Protein AF-A0A838A6L6-F1 (afdb_monomer_lite)

Secondary structure (DSSP, 8-state):
-------HHHHHHHHHHHHHHHHHHHHHHHHHHHHHHHHHHHHTTSHHHHHHHHHHHHHHHHHHHHHHHHHHHHHHHHHHHHHHHHHHHHHHHHHHHHGGG-

Sequence (102 aa):
MADMHIDTDSVSSVAGQVEKIADAMPEALSGAVDEVDAVMSGNG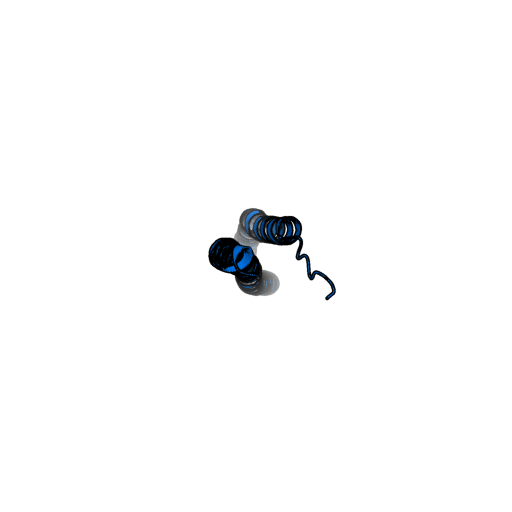WSDLAGELRRGLSDFVESYDLLTRQVTGFGEDLRACVASWNETESAHAEVFARYGEDL

Radius of gyration: 24.12 Å; chains: 1; bounding box: 46×22×76 Å

pLDDT: mean 75.63, std 9.24, range [43.41, 87.0]

Foldseek 3Di:
DPPPDDPLVVLLVLLVVLVVVLVPCVVVLVVLVVVLVVVCVVVVPDVVNVVSVVVSVVVVVVSVVSSVVSNVVSVVSVVVSVVVVVVVVVVVVCCVVCVVVD

Organism: NCBI:txid2752311

Structure (mmCIF, N/CA/C/O backbone):
data_AF-A0A838A6L6-F1
#
_entry.id   AF-A0A838A6L6-F1
#
loop_
_atom_site.group_PDB
_atom_site.id
_atom_site.type_symbol
_atom_site.label_atom_id
_atom_site.label_alt_id
_atom_site.label_comp_id
_atom_site.label_asym_id
_atom_site.label_entity_id
_atom_site.label_seq_id
_atom_site.pdbx_PDB_ins_code
_atom_site.Cartn_x
_atom_site.Cartn_y
_atom_site.Cartn_z
_atom_site.occupancy
_atom_site.B_iso_or_equiv
_atom_site.auth_seq_id
_atom_site.auth_comp_id
_atom_site.auth_asym_id
_atom_site.auth_atom_id
_atom_site.pdbx_PDB_model_num
ATOM 1 N N . MET A 1 1 ? 6.563 11.919 -36.444 1.00 44.44 1 MET A N 1
ATOM 2 C CA . MET A 1 1 ? 6.172 10.991 -35.366 1.00 44.44 1 MET A CA 1
ATOM 3 C C . MET A 1 1 ? 6.333 11.765 -34.077 1.00 44.44 1 MET A C 1
ATOM 5 O O . MET A 1 1 ? 7.379 12.379 -33.925 1.00 44.44 1 MET A O 1
ATOM 9 N N . ALA A 1 2 ? 5.294 11.867 -33.247 1.00 43.41 2 ALA A N 1
ATOM 10 C CA . ALA A 1 2 ? 5.477 12.419 -31.910 1.00 43.41 2 ALA A CA 1
ATOM 11 C C . ALA A 1 2 ? 6.370 11.428 -31.164 1.00 43.41 2 ALA A C 1
ATOM 13 O O . ALA A 1 2 ? 6.002 10.261 -31.043 1.00 43.41 2 ALA A O 1
ATOM 14 N N . ASP A 1 3 ? 7.563 11.879 -30.800 1.00 50.34 3 ASP A N 1
ATOM 15 C CA . ASP A 1 3 ? 8.501 11.112 -30.000 1.00 50.34 3 ASP A CA 1
ATOM 16 C C . ASP A 1 3 ? 7.814 10.878 -28.656 1.00 50.34 3 ASP A C 1
ATOM 18 O O . ASP A 1 3 ? 7.576 11.814 -27.889 1.00 50.34 3 ASP A O 1
ATOM 22 N N . MET A 1 4 ? 7.319 9.661 -28.446 1.00 52.53 4 MET A N 1
ATOM 23 C CA . MET A 1 4 ? 6.617 9.287 -27.227 1.00 52.53 4 MET A CA 1
ATOM 24 C C . MET A 1 4 ? 7.686 9.063 -26.163 1.00 52.53 4 MET A C 1
ATOM 26 O O . MET A 1 4 ? 8.013 7.936 -25.827 1.00 52.53 4 MET A O 1
ATOM 30 N N . HIS A 1 5 ? 8.289 10.158 -25.706 1.00 61.03 5 HIS A N 1
ATOM 31 C CA . HIS A 1 5 ? 9.269 10.148 -24.637 1.00 61.03 5 HIS A CA 1
ATOM 32 C C . HIS A 1 5 ? 8.526 9.886 -23.328 1.00 61.03 5 HIS A C 1
ATOM 34 O O . HIS A 1 5 ? 7.815 10.754 -22.812 1.00 61.03 5 HIS A O 1
ATOM 40 N N . ILE A 1 6 ? 8.627 8.656 -22.835 1.00 64.62 6 ILE A N 1
ATOM 41 C CA . ILE A 1 6 ? 8.153 8.301 -21.504 1.00 64.62 6 ILE A CA 1
ATOM 42 C C . ILE A 1 6 ? 9.235 8.732 -20.516 1.00 64.62 6 ILE A C 1
ATOM 44 O O . ILE A 1 6 ? 10.366 8.266 -20.593 1.00 64.62 6 ILE A O 1
ATOM 48 N N . ASP A 1 7 ? 8.879 9.615 -19.582 1.00 75.75 7 ASP A N 1
ATOM 49 C CA . ASP A 1 7 ? 9.747 9.986 -18.463 1.00 75.75 7 ASP A CA 1
ATOM 50 C C . ASP A 1 7 ? 9.809 8.825 -17.453 1.00 75.75 7 ASP A C 1
ATOM 52 O O . ASP A 1 7 ? 9.009 8.716 -16.516 1.00 75.75 7 ASP A O 1
ATOM 56 N N . THR A 1 8 ? 10.748 7.912 -17.685 1.00 74.69 8 THR A N 1
ATOM 57 C CA . THR A 1 8 ? 10.987 6.724 -16.858 1.00 74.69 8 THR A CA 1
ATOM 58 C C . THR A 1 8 ? 11.436 7.062 -15.436 1.00 74.69 8 THR A C 1
ATOM 60 O O . THR A 1 8 ? 11.201 6.266 -14.520 1.00 74.69 8 THR A O 1
ATOM 63 N N . ASP A 1 9 ? 12.027 8.241 -15.220 1.00 73.56 9 ASP A N 1
ATOM 64 C CA . ASP A 1 9 ? 12.423 8.718 -13.893 1.00 73.56 9 ASP A CA 1
ATOM 65 C C . ASP A 1 9 ? 11.185 9.087 -13.071 1.00 73.56 9 ASP A C 1
ATOM 67 O O . ASP A 1 9 ? 11.063 8.692 -11.906 1.00 73.56 9 ASP A O 1
ATOM 71 N N . SER A 1 10 ? 10.210 9.757 -13.691 1.00 74.44 10 SER A N 1
ATOM 72 C CA . SER A 1 10 ? 8.903 10.010 -13.078 1.00 74.44 10 SER A CA 1
ATOM 73 C C . SER A 1 10 ? 8.156 8.714 -12.753 1.00 74.44 10 SER A C 1
ATOM 75 O O . SER A 1 10 ? 7.605 8.587 -11.659 1.00 74.44 10 SER A O 1
ATOM 77 N N . VAL A 1 11 ? 8.177 7.718 -13.645 1.00 74.50 11 VAL A N 1
ATOM 78 C CA . VAL A 1 11 ? 7.551 6.402 -13.396 1.00 74.50 11 VAL A CA 1
ATOM 79 C C . VAL A 1 11 ? 8.220 5.678 -12.222 1.00 74.50 11 VAL A C 1
ATOM 81 O O . VAL A 1 11 ? 7.539 5.159 -11.335 1.00 74.50 11 VAL A O 1
ATOM 84 N N . SER A 1 12 ? 9.551 5.705 -12.161 1.00 73.00 12 SER A N 1
ATOM 85 C CA . SER A 1 12 ? 10.325 5.112 -11.063 1.00 73.00 12 SER A CA 1
ATOM 86 C C . SER A 1 12 ? 10.090 5.835 -9.733 1.00 73.00 12 SER A C 1
ATOM 88 O O . SER A 1 12 ? 9.991 5.201 -8.681 1.00 73.00 12 SER A O 1
ATOM 90 N N . SER A 1 13 ? 9.942 7.161 -9.772 1.00 76.50 13 SER A N 1
ATOM 91 C CA . SER A 1 13 ? 9.586 7.978 -8.610 1.00 76.50 13 SER A CA 1
ATOM 92 C C . SER A 1 13 ? 8.206 7.607 -8.064 1.00 76.50 13 SER A C 1
ATOM 94 O O . SER A 1 13 ? 8.060 7.419 -6.856 1.00 76.50 13 SER A O 1
ATOM 96 N N . VAL A 1 14 ? 7.208 7.419 -8.938 1.00 76.44 14 VAL A N 1
ATOM 97 C CA . VAL A 1 14 ? 5.867 6.951 -8.545 1.00 76.44 14 VAL A CA 1
ATOM 98 C C . VAL A 1 14 ? 5.945 5.578 -7.877 1.00 76.44 14 VAL A C 1
ATOM 100 O O . VAL A 1 14 ? 5.403 5.421 -6.784 1.00 76.44 14 VAL A O 1
ATOM 103 N N . ALA A 1 15 ? 6.676 4.621 -8.458 1.00 73.94 15 ALA A N 1
ATOM 104 C CA . ALA A 1 15 ? 6.878 3.303 -7.851 1.00 73.94 15 ALA A CA 1
ATOM 105 C C . ALA A 1 15 ? 7.514 3.402 -6.448 1.00 73.94 15 ALA A C 1
ATOM 107 O O . ALA A 1 15 ? 7.051 2.762 -5.508 1.00 73.94 15 ALA A O 1
ATOM 108 N N . GLY A 1 16 ? 8.508 4.277 -6.265 1.00 76.06 16 GLY A N 1
ATOM 109 C CA . GLY A 1 16 ? 9.133 4.499 -4.958 1.00 76.06 16 GLY A CA 1
ATOM 110 C C . GLY A 1 16 ? 8.229 5.189 -3.924 1.00 76.06 16 GLY A C 1
ATOM 111 O O . GLY A 1 16 ? 8.414 4.995 -2.725 1.00 76.06 16 GLY A O 1
ATOM 112 N N . GLN A 1 17 ? 7.253 6.005 -4.339 1.00 78.12 17 GLN A N 1
ATOM 113 C CA . GLN A 1 17 ? 6.252 6.572 -3.418 1.00 78.12 17 GLN A CA 1
ATOM 114 C C . GLN A 1 17 ? 5.209 5.530 -3.007 1.00 78.12 17 GLN A C 1
ATOM 116 O O . GLN A 1 17 ? 4.813 5.480 -1.845 1.00 78.12 17 GLN A O 1
ATOM 121 N N . VAL A 1 18 ? 4.803 4.685 -3.953 1.00 74.69 18 VAL A N 1
ATOM 122 C CA . VAL A 1 18 ? 3.880 3.560 -3.755 1.00 74.69 18 VAL A CA 1
ATOM 123 C C . VAL A 1 18 ? 4.425 2.587 -2.700 1.00 74.69 18 VAL A C 1
ATOM 125 O O . VAL A 1 18 ? 3.704 2.222 -1.776 1.00 74.69 18 VAL A O 1
ATOM 128 N N . GLU A 1 19 ? 5.715 2.258 -2.743 1.00 74.56 19 GLU A N 1
ATOM 129 C CA . GLU A 1 19 ? 6.351 1.397 -1.733 1.00 74.56 19 GLU A CA 1
ATOM 130 C C . GLU A 1 19 ? 6.424 2.018 -0.342 1.00 74.56 19 GLU A C 1
ATOM 132 O O . GLU A 1 19 ? 6.152 1.348 0.647 1.00 74.56 19 GLU A O 1
ATOM 137 N N . LYS A 1 20 ? 6.712 3.319 -0.239 1.00 75.44 20 LYS A N 1
ATOM 138 C CA . LYS A 1 20 ? 6.739 4.005 1.064 1.00 75.44 20 LYS A CA 1
ATOM 139 C C . LYS A 1 20 ? 5.382 3.981 1.763 1.00 75.44 20 LYS A C 1
ATOM 141 O O . LYS A 1 20 ? 5.331 3.949 2.990 1.00 75.44 20 LYS A O 1
ATOM 146 N N . ILE A 1 21 ? 4.291 4.019 0.994 1.00 71.06 21 ILE A N 1
ATOM 147 C CA . ILE A 1 21 ? 2.929 3.892 1.526 1.00 71.06 21 ILE A CA 1
ATOM 148 C C . ILE A 1 21 ? 2.708 2.479 2.080 1.00 71.06 21 ILE A C 1
ATOM 150 O O . ILE A 1 21 ? 2.132 2.341 3.157 1.00 71.06 21 ILE A O 1
ATOM 154 N N . ALA A 1 22 ? 3.197 1.452 1.379 1.00 71.06 22 ALA A N 1
ATOM 155 C CA . ALA A 1 22 ? 3.149 0.070 1.847 1.00 71.06 22 ALA A CA 1
ATOM 156 C C . ALA A 1 22 ? 3.999 -0.148 3.117 1.00 71.06 22 ALA A C 1
ATOM 158 O O . ALA A 1 22 ? 3.538 -0.813 4.043 1.00 71.06 22 ALA A O 1
ATOM 159 N N . ASP A 1 23 ? 5.186 0.463 3.198 1.00 74.00 23 ASP A N 1
ATOM 160 C CA . ASP A 1 23 ? 6.151 0.270 4.291 1.00 74.00 23 ASP A CA 1
ATOM 161 C C . ASP A 1 23 ? 5.805 1.015 5.590 1.00 74.00 23 ASP A C 1
ATOM 163 O O . ASP A 1 23 ? 6.154 0.553 6.674 1.00 74.00 23 ASP A O 1
ATOM 167 N N . ALA A 1 24 ? 5.150 2.179 5.520 1.00 67.62 24 ALA A N 1
ATOM 168 C CA . ALA A 1 24 ? 4.905 3.026 6.696 1.00 67.62 24 ALA A CA 1
ATOM 169 C C . ALA A 1 24 ? 3.713 2.576 7.562 1.00 67.62 24 ALA A C 1
ATOM 171 O O . ALA A 1 24 ? 3.545 3.026 8.695 1.00 67.62 24 ALA A O 1
ATOM 172 N N . MET A 1 25 ? 2.846 1.721 7.034 1.00 68.31 25 MET A N 1
ATOM 173 C CA . MET A 1 25 ? 1.583 1.361 7.681 1.00 68.31 25 MET A CA 1
ATOM 174 C C . MET A 1 25 ? 1.577 0.126 8.596 1.00 68.31 25 MET A C 1
ATOM 176 O O . MET A 1 25 ? 0.741 0.118 9.501 1.00 68.31 25 MET A O 1
ATOM 180 N N . PRO A 1 26 ? 2.468 -0.876 8.471 1.00 73.44 26 PRO A N 1
ATOM 181 C CA . PRO A 1 26 ? 2.509 -2.020 9.381 1.00 73.44 26 PRO A CA 1
ATOM 182 C C . PRO A 1 26 ? 2.674 -1.627 10.857 1.00 73.44 26 PRO A C 1
ATOM 184 O O . PRO A 1 26 ? 2.024 -2.217 11.716 1.00 73.44 26 PRO A O 1
ATOM 187 N N . GLU A 1 27 ? 3.480 -0.604 11.165 1.00 73.56 27 GLU A N 1
ATOM 188 C CA . GLU A 1 27 ? 3.683 -0.138 12.548 1.00 73.56 27 GLU A CA 1
ATOM 189 C C . GLU A 1 27 ? 2.422 0.499 13.142 1.00 73.56 27 GLU A C 1
ATOM 191 O O . GLU A 1 27 ? 2.029 0.175 14.263 1.00 73.56 27 GLU A O 1
ATOM 196 N N . ALA A 1 28 ? 1.752 1.373 12.386 1.00 72.25 28 ALA A N 1
ATOM 197 C CA . ALA A 1 28 ? 0.522 2.024 12.835 1.00 72.25 28 ALA A CA 1
ATOM 198 C C . ALA A 1 28 ? -0.622 1.013 13.021 1.00 72.25 28 ALA A C 1
ATOM 200 O O . ALA A 1 28 ? -1.387 1.106 13.982 1.00 72.25 28 ALA A O 1
ATOM 201 N N . LEU A 1 29 ? -0.712 0.024 12.125 1.00 78.31 29 LEU A N 1
ATOM 202 C CA . LEU A 1 29 ? -1.686 -1.062 12.209 1.00 78.31 29 LEU A CA 1
ATOM 203 C C . LEU A 1 29 ? -1.421 -1.955 13.429 1.00 78.31 29 LEU A C 1
ATOM 205 O O . LEU A 1 29 ? -2.352 -2.279 14.161 1.00 78.31 29 LEU A O 1
ATOM 209 N N . SER A 1 30 ? -0.153 -2.308 13.673 1.00 76.12 30 SER A N 1
ATOM 210 C CA . SER A 1 30 ? 0.256 -3.100 14.839 1.00 76.12 30 SER A CA 1
ATOM 211 C C . SER A 1 30 ? -0.086 -2.388 16.147 1.00 76.12 30 SER A C 1
ATOM 213 O O . SER A 1 30 ? -0.672 -3.002 17.031 1.00 76.12 30 SER A O 1
ATOM 215 N N . GLY A 1 31 ? 0.199 -1.086 16.254 1.00 79.50 31 GLY A N 1
ATOM 216 C CA . GLY A 1 31 ? -0.142 -0.305 17.447 1.00 79.50 31 GLY A CA 1
ATOM 217 C C . GLY A 1 31 ? -1.649 -0.254 17.718 1.00 79.50 31 GLY A C 1
ATOM 218 O O . GLY A 1 31 ? -2.075 -0.400 18.861 1.00 79.50 31 GLY A O 1
ATOM 219 N N . ALA A 1 32 ? -2.471 -0.123 16.671 1.00 77.75 32 ALA A N 1
ATOM 220 C CA . ALA A 1 32 ? -3.927 -0.153 16.804 1.00 77.75 32 ALA A CA 1
ATOM 221 C C . ALA A 1 32 ? -4.453 -1.531 17.249 1.00 77.75 32 ALA A C 1
ATOM 223 O O . ALA A 1 32 ? -5.391 -1.601 18.043 1.00 77.75 32 ALA A O 1
ATOM 224 N N . VAL A 1 33 ? -3.847 -2.623 16.770 1.00 81.38 33 VAL A N 1
ATOM 225 C CA . VAL A 1 33 ? -4.152 -3.990 17.231 1.00 81.38 33 VAL A CA 1
ATOM 226 C C . VAL A 1 33 ? -3.812 -4.161 18.705 1.00 81.38 33 VAL A C 1
ATOM 228 O O . VAL A 1 33 ? -4.665 -4.627 19.461 1.00 81.38 33 VAL A O 1
ATOM 231 N N . ASP A 1 34 ? -2.633 -3.712 19.129 1.00 80.06 34 ASP A N 1
ATOM 232 C CA . ASP A 1 34 ? -2.198 -3.808 20.523 1.00 80.06 34 ASP A CA 1
ATOM 233 C C . ASP A 1 34 ? -3.100 -2.993 21.466 1.00 80.06 34 ASP A C 1
ATOM 235 O O . ASP A 1 34 ? -3.486 -3.471 22.536 1.00 80.06 34 ASP A O 1
ATOM 239 N N . GLU A 1 35 ? -3.494 -1.777 21.070 1.00 79.94 35 GLU A N 1
ATOM 240 C CA . GLU A 1 35 ? -4.418 -0.941 21.846 1.00 79.94 35 GLU A CA 1
ATOM 241 C C . GLU A 1 35 ? -5.818 -1.553 21.935 1.00 79.94 35 GLU A C 1
ATOM 243 O O . GLU A 1 35 ? -6.424 -1.560 23.013 1.00 79.94 35 GLU A O 1
ATOM 248 N N . VAL A 1 36 ? -6.335 -2.103 20.832 1.00 79.12 36 VAL A N 1
ATOM 249 C CA . VAL A 1 36 ? -7.626 -2.794 20.842 1.00 79.12 36 VAL A CA 1
ATOM 250 C C . VAL A 1 36 ? -7.553 -4.029 21.732 1.00 79.12 36 VAL A C 1
ATOM 252 O O . VAL A 1 36 ? -8.395 -4.162 22.616 1.00 79.12 36 VAL A O 1
ATOM 255 N N . ASP A 1 37 ? -6.541 -4.886 21.610 1.00 76.81 37 ASP A N 1
ATOM 256 C CA . ASP A 1 37 ? -6.393 -6.058 22.481 1.00 76.81 37 ASP A CA 1
ATOM 257 C C . ASP A 1 37 ? -6.241 -5.664 23.968 1.00 76.81 37 ASP A C 1
ATOM 259 O O . ASP A 1 37 ? -6.825 -6.312 24.847 1.00 76.81 37 ASP A O 1
ATOM 263 N N . ALA A 1 38 ? -5.561 -4.553 24.271 1.00 78.69 38 ALA A N 1
ATOM 264 C CA . ALA A 1 38 ? -5.467 -4.013 25.627 1.00 78.69 38 ALA A CA 1
ATOM 265 C C . ALA A 1 38 ? -6.840 -3.583 26.179 1.00 78.69 38 ALA A C 1
ATOM 26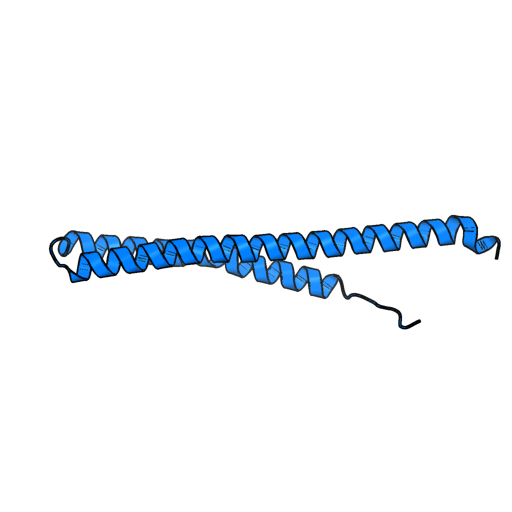7 O O . ALA A 1 38 ? -7.217 -3.997 27.281 1.00 78.69 38 ALA A O 1
ATOM 268 N N . VAL A 1 39 ? -7.624 -2.819 25.410 1.00 75.88 39 VAL A N 1
ATOM 269 C CA . VAL A 1 39 ? -8.991 -2.399 25.780 1.00 75.88 39 VAL A CA 1
ATOM 270 C C . VAL A 1 39 ? -9.923 -3.608 25.929 1.00 75.88 39 VAL A C 1
ATOM 272 O O . VAL A 1 39 ? -10.774 -3.638 26.826 1.00 75.88 39 VAL A O 1
ATOM 275 N N . MET A 1 40 ? -9.740 -4.630 25.093 1.00 72.38 40 MET A N 1
ATOM 276 C CA . MET A 1 40 ? -10.521 -5.866 25.082 1.00 72.38 40 MET A CA 1
ATOM 277 C C . MET A 1 40 ? -10.240 -6.757 26.290 1.00 72.38 40 MET A C 1
ATOM 279 O O . MET A 1 40 ? -11.168 -7.363 26.822 1.00 72.38 40 MET A O 1
ATOM 283 N N . SER A 1 41 ? -8.999 -6.812 26.777 1.00 71.62 41 SER A N 1
ATOM 284 C CA . SER A 1 41 ? -8.641 -7.623 27.950 1.00 71.62 41 SER A CA 1
ATOM 285 C C . SER A 1 41 ? -9.450 -7.256 29.207 1.00 71.62 41 SER A C 1
ATOM 287 O O . SER A 1 41 ? -9.778 -8.128 30.011 1.00 71.62 41 SER A O 1
ATOM 289 N N . GLY A 1 42 ? -9.846 -5.982 29.340 1.00 73.25 42 GLY A N 1
ATOM 290 C CA . GLY A 1 42 ? -10.690 -5.483 30.430 1.00 73.25 42 GLY A CA 1
ATOM 291 C C . GLY A 1 42 ? -12.199 -5.499 30.151 1.00 73.25 42 GLY A C 1
ATOM 292 O O . GLY A 1 42 ? -12.982 -5.393 31.091 1.00 73.25 42 GLY A O 1
ATOM 293 N N . ASN A 1 43 ? -12.619 -5.645 28.886 1.00 71.75 43 ASN A N 1
ATOM 294 C CA . ASN A 1 43 ? -14.012 -5.466 28.439 1.00 71.75 43 ASN A CA 1
ATOM 295 C C . ASN A 1 43 ? -14.548 -6.615 27.566 1.00 71.75 43 ASN A C 1
ATOM 297 O O . ASN A 1 43 ? -15.604 -6.472 26.947 1.00 71.75 43 ASN A O 1
ATOM 301 N N . GLY A 1 44 ? -13.852 -7.756 27.517 1.00 61.91 44 GLY A N 1
ATOM 302 C CA . GLY A 1 44 ? -14.089 -8.861 26.573 1.00 61.91 44 GLY A CA 1
ATOM 303 C C . GLY A 1 44 ? -15.456 -9.549 26.654 1.00 61.91 44 GLY A C 1
ATOM 304 O O . GLY A 1 44 ? -15.740 -10.438 25.861 1.00 61.91 44 GLY A O 1
ATOM 305 N N . TRP A 1 45 ? -16.302 -9.131 27.594 1.00 66.12 45 TRP A N 1
ATOM 306 C CA . TRP A 1 45 ? -17.667 -9.611 27.796 1.00 66.12 45 TRP A CA 1
ATOM 307 C C . TRP A 1 45 ? -18.724 -8.713 27.140 1.00 66.12 45 TRP A C 1
ATOM 309 O O . TRP A 1 45 ? -19.901 -9.060 27.172 1.00 66.12 45 TRP A O 1
ATOM 319 N N . SER A 1 46 ? -18.341 -7.544 26.609 1.00 76.81 46 SER A N 1
ATOM 320 C CA . SER A 1 46 ? -19.289 -6.615 25.983 1.00 76.81 46 SER A CA 1
ATOM 321 C C . SER A 1 46 ? -19.426 -6.866 24.480 1.00 76.81 46 SER A C 1
ATOM 323 O O . SER A 1 46 ? -18.438 -7.106 23.786 1.00 76.81 46 SER A O 1
ATOM 325 N N . ASP A 1 47 ? -20.647 -6.752 23.962 1.00 78.19 47 ASP A N 1
ATOM 326 C CA . ASP A 1 47 ? -20.920 -6.896 22.526 1.00 78.19 47 ASP A CA 1
ATOM 327 C C . ASP A 1 47 ? -20.161 -5.847 21.693 1.00 78.19 47 ASP A C 1
ATOM 329 O O . ASP A 1 47 ? -19.628 -6.158 20.629 1.00 78.19 47 ASP A O 1
ATOM 333 N N . LEU A 1 48 ? -20.006 -4.630 22.231 1.00 74.88 48 LEU A N 1
ATOM 334 C CA . LEU A 1 48 ? -19.229 -3.544 21.622 1.00 74.88 48 LEU A CA 1
ATOM 335 C C . LEU A 1 48 ? -17.753 -3.922 21.427 1.00 74.88 48 LEU A C 1
ATOM 337 O O . LEU A 1 48 ? -17.143 -3.583 20.416 1.00 74.88 48 LEU A O 1
ATOM 341 N N . ALA A 1 49 ? -17.182 -4.647 22.388 1.00 70.50 49 ALA A N 1
ATOM 342 C CA . ALA A 1 49 ? -15.833 -5.187 22.292 1.00 70.50 49 ALA A CA 1
ATOM 343 C C . ALA A 1 49 ? -15.730 -6.195 21.125 1.00 70.50 49 ALA A C 1
ATOM 345 O O . ALA A 1 49 ? -14.806 -6.133 20.310 1.00 70.50 49 ALA A O 1
ATOM 346 N N . GLY A 1 50 ? -16.713 -7.089 20.990 1.00 72.44 50 GLY A N 1
ATOM 347 C CA . GLY A 1 50 ? -16.795 -8.018 19.860 1.00 72.44 50 GLY A CA 1
ATOM 348 C C . GLY A 1 50 ? -16.889 -7.310 18.502 1.00 72.44 50 GLY A C 1
ATOM 349 O O . GLY A 1 50 ? -16.192 -7.689 17.558 1.00 72.44 50 GLY A O 1
ATOM 350 N N . GLU A 1 51 ? -17.698 -6.253 18.409 1.00 82.69 51 GLU A N 1
ATOM 351 C CA . GLU A 1 51 ? -17.836 -5.437 17.197 1.00 82.69 51 GLU A CA 1
ATOM 352 C C . GLU A 1 51 ? -16.547 -4.695 16.834 1.00 82.69 51 GLU A C 1
ATOM 354 O O . GLU A 1 51 ? -16.146 -4.716 15.670 1.00 82.69 51 GLU A O 1
ATOM 359 N N . LEU A 1 52 ? -15.865 -4.103 17.820 1.00 77.81 52 LEU A N 1
ATOM 360 C CA . LEU A 1 52 ? -14.593 -3.405 17.622 1.00 77.81 52 LEU A CA 1
ATOM 361 C C . LEU A 1 52 ? -13.515 -4.355 17.083 1.00 77.81 52 LEU A C 1
ATOM 363 O O . LEU A 1 52 ? -12.825 -4.029 16.119 1.00 77.81 52 LEU A O 1
ATOM 367 N N . ARG A 1 53 ? -13.407 -5.561 17.657 1.00 78.06 53 ARG A N 1
ATOM 368 C CA . ARG A 1 53 ? -12.437 -6.576 17.218 1.00 78.06 53 ARG A CA 1
ATOM 369 C C . ARG A 1 53 ? -12.699 -7.055 15.793 1.00 78.06 53 ARG A C 1
ATOM 371 O O . ARG A 1 53 ? -11.758 -7.237 15.020 1.00 78.06 53 ARG A O 1
ATOM 378 N N . ARG A 1 54 ? -13.973 -7.262 15.450 1.00 83.94 54 ARG A N 1
ATOM 379 C CA . ARG A 1 54 ? -14.381 -7.649 14.096 1.00 83.94 54 ARG A CA 1
ATOM 380 C C . ARG A 1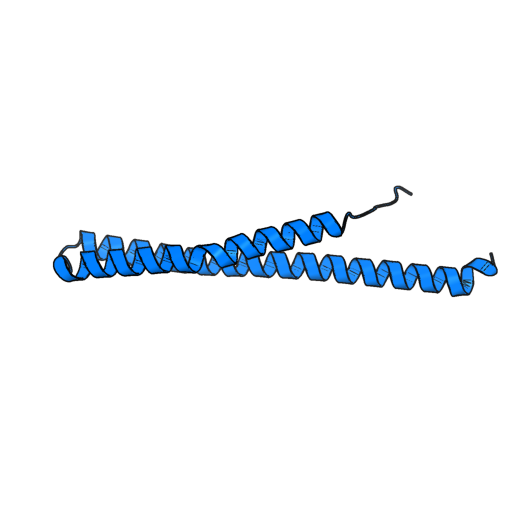 54 ? -14.071 -6.539 13.098 1.00 83.94 54 ARG A C 1
ATOM 382 O O . ARG A 1 54 ? -13.415 -6.804 12.103 1.00 83.94 54 ARG A O 1
ATOM 389 N N . GLY A 1 55 ? -14.457 -5.301 13.410 1.00 82.94 55 GLY A N 1
ATOM 390 C CA . GLY A 1 55 ? -14.175 -4.144 12.561 1.00 82.94 55 GLY A CA 1
ATOM 391 C C . GLY A 1 55 ? -12.679 -3.925 12.339 1.00 82.94 55 GLY A C 1
ATOM 392 O O . GLY A 1 55 ? -12.267 -3.633 11.220 1.00 82.94 55 GLY A O 1
ATOM 393 N N . LEU A 1 56 ? -11.854 -4.129 13.371 1.00 83.81 56 LEU A N 1
ATOM 394 C CA . LEU A 1 56 ? -10.405 -4.060 13.222 1.00 83.81 56 LEU A CA 1
ATOM 395 C C . LEU A 1 56 ? -9.856 -5.198 12.351 1.00 83.81 56 LEU A C 1
ATOM 397 O O . LEU A 1 56 ? -9.007 -4.942 11.507 1.00 83.81 56 LEU A O 1
ATOM 401 N N . SER A 1 57 ? -10.344 -6.432 12.513 1.00 81.88 57 SER A N 1
ATOM 402 C CA . SER A 1 57 ? -9.924 -7.553 11.654 1.00 81.88 57 SER A CA 1
ATOM 403 C C . SER A 1 57 ? -10.284 -7.310 10.187 1.00 81.88 57 SER A C 1
ATOM 405 O O . SER A 1 57 ? -9.424 -7.465 9.323 1.00 81.88 57 SER A O 1
ATOM 407 N N . ASP A 1 58 ? -11.510 -6.852 9.914 1.00 86.50 58 ASP A N 1
ATOM 408 C CA . ASP A 1 58 ? -11.977 -6.513 8.563 1.00 86.50 58 ASP A CA 1
ATOM 409 C C . ASP A 1 58 ? -11.116 -5.387 7.949 1.00 86.50 58 ASP A C 1
ATOM 411 O O . ASP A 1 58 ? -10.782 -5.407 6.758 1.00 86.50 58 ASP A O 1
ATOM 415 N N . PHE A 1 59 ? -10.721 -4.405 8.769 1.00 83.12 59 PHE A N 1
ATOM 416 C CA . PHE A 1 59 ? -9.820 -3.328 8.364 1.00 83.12 59 PHE A CA 1
ATOM 417 C C . PHE A 1 59 ? -8.413 -3.843 8.039 1.00 83.12 59 PHE A C 1
ATOM 419 O O . PHE A 1 59 ? -7.877 -3.492 6.991 1.00 83.12 59 PHE A O 1
ATOM 426 N N . VAL A 1 60 ? -7.836 -4.703 8.884 1.00 84.00 60 VAL A N 1
ATOM 427 C CA . VAL A 1 60 ? -6.512 -5.312 8.666 1.00 84.00 60 VAL A CA 1
ATOM 428 C C . VAL A 1 60 ? -6.489 -6.147 7.384 1.00 84.00 60 VAL A C 1
ATOM 430 O O . VAL A 1 60 ? -5.552 -6.030 6.598 1.00 84.00 60 VAL A O 1
ATOM 433 N N . GLU A 1 61 ? -7.524 -6.947 7.128 1.00 85.56 61 GLU A N 1
ATOM 434 C CA . GLU A 1 61 ? -7.628 -7.755 5.905 1.00 85.56 61 GLU A CA 1
ATOM 435 C C . GLU A 1 61 ? -7.747 -6.878 4.650 1.00 85.56 61 GLU A C 1
ATOM 437 O O . GLU A 1 61 ? -7.028 -7.076 3.668 1.00 85.56 61 GLU A O 1
ATOM 442 N N . SER A 1 62 ? -8.607 -5.856 4.699 1.00 85.50 62 SER A N 1
ATOM 443 C CA . SER A 1 62 ? -8.744 -4.881 3.608 1.00 85.50 62 SER A CA 1
ATOM 444 C C . SER A 1 62 ? -7.427 -4.152 3.341 1.00 85.50 62 SER A C 1
ATOM 446 O O . SER A 1 62 ? -7.087 -3.853 2.194 1.00 85.50 62 SER A O 1
ATOM 448 N N . TYR A 1 63 ? -6.675 -3.883 4.405 1.00 81.94 63 TYR A N 1
ATOM 449 C CA . TYR A 1 63 ? -5.395 -3.208 4.344 1.00 81.94 63 TYR A CA 1
ATOM 450 C C . TYR A 1 63 ? -4.287 -4.081 3.730 1.00 81.94 63 TYR A C 1
ATOM 452 O O . TYR A 1 63 ? -3.535 -3.609 2.876 1.00 81.94 63 TYR A O 1
ATOM 460 N N . ASP A 1 64 ? -4.207 -5.362 4.095 1.00 83.06 64 ASP A N 1
ATOM 461 C CA . ASP A 1 64 ? -3.272 -6.321 3.489 1.00 83.06 64 ASP A CA 1
ATOM 462 C C . ASP A 1 64 ? -3.542 -6.486 1.984 1.00 83.06 64 ASP A C 1
ATOM 464 O O . ASP A 1 64 ? -2.619 -6.455 1.167 1.00 83.06 64 ASP A O 1
ATOM 468 N N . LEU A 1 65 ? -4.817 -6.553 1.585 1.00 87.00 65 LEU A N 1
ATOM 469 C CA . LEU A 1 65 ? -5.209 -6.573 0.173 1.00 87.00 65 LEU A CA 1
ATOM 470 C C . LEU A 1 65 ? -4.769 -5.309 -0.572 1.00 87.00 65 LEU A C 1
ATOM 472 O O . LEU A 1 65 ? -4.186 -5.414 -1.654 1.00 87.00 65 LEU A O 1
ATOM 476 N N . LEU A 1 66 ? -5.018 -4.128 0.002 1.00 84.12 66 LEU A N 1
ATOM 477 C CA . LEU A 1 66 ? -4.580 -2.857 -0.576 1.00 84.12 66 LEU A CA 1
ATOM 478 C C . LEU A 1 66 ? -3.055 -2.812 -0.709 1.00 84.12 66 LEU A C 1
ATOM 480 O O . LEU A 1 66 ? -2.547 -2.440 -1.762 1.00 84.12 66 LEU A O 1
ATOM 484 N N . THR A 1 67 ? -2.330 -3.240 0.324 1.00 83.31 67 THR A N 1
ATOM 485 C CA . THR A 1 67 ? -0.863 -3.292 0.326 1.00 83.31 67 THR A CA 1
ATOM 486 C C . THR A 1 67 ? -0.349 -4.159 -0.818 1.00 83.31 67 THR A C 1
ATOM 488 O O . THR A 1 67 ? 0.470 -3.704 -1.610 1.00 83.31 67 THR A O 1
ATOM 491 N N . ARG A 1 68 ? -0.890 -5.371 -0.988 1.00 85.81 68 ARG A N 1
ATOM 492 C CA . ARG A 1 68 ? -0.516 -6.266 -2.097 1.00 85.81 68 ARG A CA 1
ATOM 493 C C . ARG A 1 68 ? -0.792 -5.651 -3.467 1.00 85.81 68 ARG A C 1
ATOM 495 O O . ARG A 1 68 ? 0.027 -5.797 -4.368 1.00 85.81 68 ARG A O 1
ATOM 502 N N . GLN A 1 69 ? -1.926 -4.969 -3.634 1.00 85.69 69 GLN A N 1
ATOM 503 C CA . GLN A 1 69 ? -2.259 -4.283 -4.887 1.00 85.69 69 GLN A CA 1
ATOM 504 C C . GLN A 1 69 ? -1.296 -3.130 -5.186 1.00 85.69 69 GLN A C 1
ATOM 506 O O . GLN A 1 69 ? -0.846 -2.984 -6.318 1.00 85.69 69 GLN A O 1
ATOM 511 N N . VAL A 1 70 ? -0.971 -2.330 -4.170 1.00 81.50 70 VAL A N 1
ATOM 512 C CA . VAL A 1 70 ? -0.043 -1.196 -4.253 1.00 81.50 70 VAL A CA 1
ATOM 513 C C . VAL A 1 70 ? 1.362 -1.691 -4.602 1.00 81.50 70 VAL A C 1
ATOM 515 O O . VAL A 1 70 ? 1.946 -1.209 -5.570 1.00 81.50 70 VAL A O 1
ATOM 518 N N . THR A 1 71 ? 1.878 -2.706 -3.906 1.00 84.06 71 THR A N 1
ATOM 519 C CA . THR A 1 71 ? 3.182 -3.311 -4.218 1.00 84.06 71 THR A CA 1
ATOM 520 C C . THR A 1 71 ? 3.210 -3.905 -5.626 1.00 84.06 71 THR A C 1
ATOM 522 O O . THR A 1 71 ? 4.128 -3.599 -6.384 1.00 84.06 71 THR A O 1
ATOM 525 N N . GLY A 1 72 ? 2.185 -4.672 -6.015 1.00 86.56 72 GLY A N 1
ATOM 526 C CA . GLY A 1 72 ? 2.089 -5.244 -7.363 1.00 86.56 72 GLY A CA 1
ATOM 527 C C . GLY A 1 72 ? 2.068 -4.174 -8.457 1.00 86.56 72 GLY A C 1
ATOM 528 O O . GLY A 1 72 ? 2.771 -4.291 -9.455 1.00 86.56 72 GLY A O 1
ATOM 529 N N . PHE A 1 73 ? 1.358 -3.066 -8.236 1.00 84.12 73 PHE A N 1
ATOM 530 C CA . PHE A 1 73 ? 1.392 -1.926 -9.152 1.00 84.12 73 PHE A CA 1
ATOM 531 C C . PHE A 1 73 ? 2.793 -1.299 -9.252 1.00 84.12 73 PHE A C 1
ATOM 533 O O . PHE A 1 73 ? 3.236 -0.946 -10.343 1.00 84.12 73 PHE A O 1
ATOM 540 N N . GLY A 1 74 ? 3.523 -1.182 -8.139 1.00 82.25 74 GLY A N 1
ATOM 541 C CA . GLY A 1 74 ? 4.916 -0.725 -8.142 1.00 82.25 74 GLY A CA 1
ATOM 542 C C . GLY A 1 74 ? 5.850 -1.647 -8.937 1.00 82.25 74 GLY A C 1
ATOM 543 O O . GLY A 1 74 ? 6.709 -1.165 -9.678 1.00 82.25 74 GLY A O 1
ATOM 544 N N . GLU A 1 75 ? 5.667 -2.964 -8.828 1.00 86.88 75 GLU A N 1
ATOM 545 C CA . GLU A 1 75 ? 6.392 -3.966 -9.621 1.00 86.88 75 GLU A CA 1
ATOM 546 C C . GLU A 1 75 ? 6.076 -3.847 -11.117 1.00 86.88 75 GLU A C 1
ATOM 548 O O . GLU A 1 75 ? 7.003 -3.807 -11.931 1.00 86.88 75 GLU A O 1
ATOM 553 N N . ASP A 1 76 ? 4.801 -3.692 -11.479 1.00 86.94 76 ASP A N 1
ATOM 554 C CA . ASP A 1 76 ? 4.361 -3.498 -12.865 1.00 86.94 76 ASP A CA 1
ATOM 555 C C . ASP A 1 76 ? 4.981 -2.239 -13.490 1.00 86.94 76 ASP A C 1
ATOM 557 O O . ASP A 1 76 ? 5.455 -2.267 -14.631 1.00 86.94 76 ASP A O 1
ATOM 561 N N . LEU A 1 77 ? 5.041 -1.131 -12.740 1.00 82.94 77 LEU A N 1
ATOM 562 C CA . LEU A 1 77 ? 5.688 0.102 -13.201 1.00 82.94 77 LEU A CA 1
ATOM 563 C C . LEU A 1 77 ? 7.181 -0.109 -13.477 1.00 82.94 77 LEU A C 1
ATOM 565 O O . LEU A 1 77 ? 7.695 0.378 -14.485 1.00 82.94 77 LEU A O 1
ATOM 569 N N . ARG A 1 78 ? 7.884 -0.865 -12.628 1.00 82.94 78 ARG A N 1
ATOM 570 C CA . ARG A 1 78 ? 9.300 -1.191 -12.860 1.00 82.94 78 ARG A CA 1
ATOM 571 C C . ARG A 1 78 ? 9.502 -2.110 -14.049 1.00 82.94 78 ARG A C 1
ATOM 573 O O . ARG A 1 78 ? 10.434 -1.890 -14.819 1.00 82.94 78 ARG A O 1
ATOM 580 N N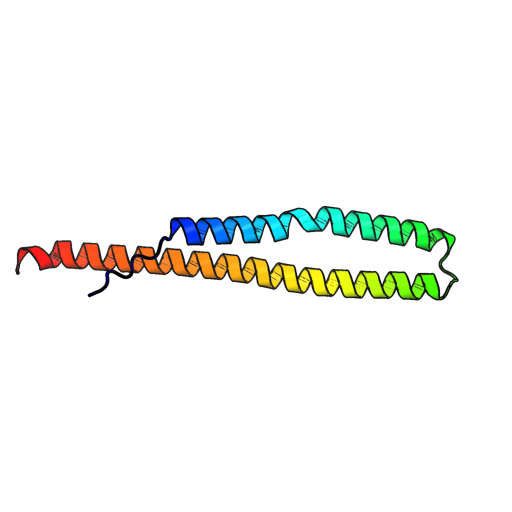 . ALA A 1 79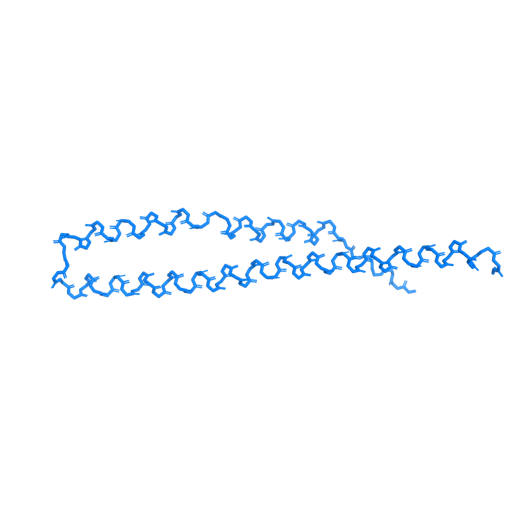 ? 8.641 -3.110 -14.211 1.00 85.94 79 ALA A N 1
ATOM 581 C CA . ALA A 1 79 ? 8.674 -3.997 -15.366 1.00 85.94 79 ALA A CA 1
ATOM 582 C C . ALA A 1 79 ? 8.460 -3.209 -16.669 1.00 85.94 79 ALA A C 1
ATOM 584 O O . ALA A 1 79 ? 9.161 -3.440 -17.654 1.00 85.94 79 ALA A O 1
ATOM 585 N N . CYS A 1 80 ? 7.561 -2.221 -16.651 1.00 83.25 80 CYS A N 1
ATOM 586 C CA . CYS A 1 80 ? 7.339 -1.307 -17.769 1.00 83.25 80 CYS A CA 1
ATOM 587 C C . CYS A 1 80 ? 8.601 -0.494 -18.110 1.00 83.25 80 CYS A C 1
ATOM 589 O O . CYS A 1 80 ? 9.021 -0.475 -19.266 1.00 83.25 80 CYS A O 1
ATOM 591 N N . VAL A 1 81 ? 9.257 0.111 -17.112 1.00 83.31 81 VAL A N 1
ATOM 592 C CA . VAL A 1 81 ? 10.515 0.859 -17.315 1.00 83.31 81 VAL A CA 1
ATOM 593 C C . VAL A 1 81 ? 11.634 -0.046 -17.840 1.00 83.31 81 VAL A C 1
ATOM 595 O O . VAL A 1 81 ? 12.353 0.337 -18.761 1.00 83.31 81 VAL A O 1
ATOM 598 N N . ALA A 1 82 ? 11.772 -1.259 -17.301 1.00 84.19 82 ALA A N 1
ATOM 599 C CA . ALA A 1 82 ? 12.767 -2.220 -17.770 1.00 84.19 82 ALA A CA 1
ATOM 600 C C . ALA A 1 82 ? 12.536 -2.599 -19.242 1.00 84.19 82 ALA A C 1
ATOM 602 O O . ALA A 1 82 ? 13.465 -2.537 -20.046 1.00 84.19 82 ALA A O 1
ATOM 603 N N . SER A 1 83 ? 11.287 -2.900 -19.612 1.00 85.62 83 SER A N 1
ATOM 604 C CA . SER A 1 83 ? 10.909 -3.214 -20.994 1.00 85.62 83 SER A CA 1
ATOM 605 C C . SER A 1 83 ? 11.146 -2.039 -21.950 1.00 85.62 83 SER A C 1
ATOM 607 O O . SER A 1 83 ? 11.579 -2.251 -23.087 1.00 85.62 83 SER A O 1
ATOM 609 N N . TRP A 1 84 ? 10.906 -0.804 -21.500 1.00 82.69 84 TRP A N 1
ATOM 610 C CA . TRP A 1 84 ? 11.203 0.397 -22.281 1.00 82.69 84 TRP A CA 1
ATOM 611 C C . TRP A 1 84 ? 12.703 0.520 -22.567 1.00 82.69 84 TRP A C 1
ATOM 613 O O . TRP A 1 84 ? 13.102 0.634 -23.726 1.00 82.69 84 TRP A O 1
ATOM 623 N N . ASN A 1 85 ? 13.537 0.397 -21.532 1.00 80.56 85 ASN A N 1
ATOM 624 C CA . ASN A 1 85 ? 14.994 0.485 -21.653 1.00 80.56 85 ASN A CA 1
ATOM 625 C C . ASN A 1 85 ? 15.580 -0.615 -22.555 1.00 80.56 85 ASN A C 1
ATOM 627 O O . ASN A 1 85 ? 16.504 -0.357 -23.329 1.00 80.56 85 ASN A O 1
ATOM 631 N N . GLU A 1 86 ? 15.044 -1.837 -22.487 1.00 82.94 86 GLU A N 1
ATOM 632 C CA . GLU A 1 86 ? 15.420 -2.931 -23.393 1.00 82.94 86 GLU A CA 1
ATOM 633 C C . GLU A 1 86 ? 15.071 -2.605 -24.850 1.00 82.94 86 GLU A C 1
ATOM 635 O O . GLU A 1 86 ? 15.885 -2.827 -25.749 1.00 82.94 86 GLU A O 1
ATOM 640 N N . THR A 1 87 ? 13.889 -2.031 -25.085 1.00 80.12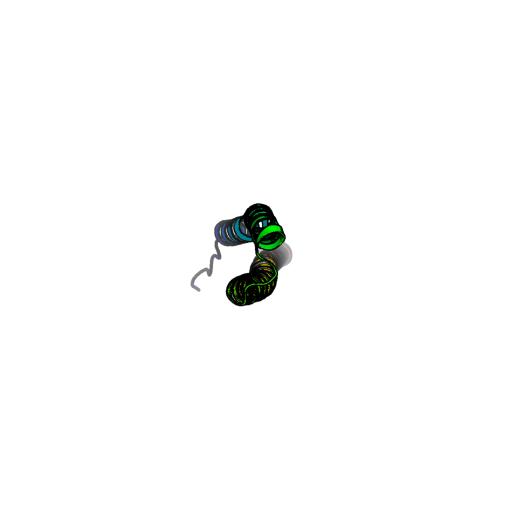 87 THR A N 1
ATOM 641 C CA . THR A 1 87 ? 13.430 -1.649 -26.428 1.00 80.12 87 THR A CA 1
ATOM 642 C C . THR A 1 87 ? 14.279 -0.516 -27.008 1.00 80.12 87 THR A C 1
ATOM 644 O O . THR A 1 87 ? 14.708 -0.602 -28.160 1.00 80.12 87 THR A O 1
ATOM 647 N N . GLU A 1 88 ? 14.581 0.520 -26.219 1.00 78.12 88 GLU A N 1
ATOM 648 C CA . GLU A 1 88 ? 15.476 1.607 -26.638 1.00 78.12 88 GLU A CA 1
ATOM 649 C C . GLU A 1 88 ? 16.889 1.100 -26.940 1.00 78.12 88 GLU A C 1
ATOM 651 O O . GLU A 1 88 ? 17.469 1.467 -27.963 1.00 78.12 88 GLU A O 1
ATOM 656 N N . SER A 1 89 ? 17.423 0.207 -26.103 1.00 74.62 89 SER A N 1
ATOM 657 C CA . SER A 1 89 ? 18.748 -0.387 -26.312 1.00 74.62 89 SER A CA 1
ATOM 658 C C . SER A 1 89 ? 18.801 -1.216 -27.599 1.00 74.62 89 SER A C 1
ATOM 660 O O . SER A 1 89 ? 19.743 -1.082 -28.381 1.00 74.62 89 SER A O 1
ATOM 662 N N . ALA A 1 90 ? 17.768 -2.020 -27.869 1.00 77.00 90 ALA A N 1
ATOM 663 C CA . ALA A 1 90 ? 17.661 -2.800 -29.099 1.00 77.00 90 ALA A CA 1
ATOM 664 C C . ALA A 1 90 ? 17.541 -1.904 -30.344 1.00 77.00 90 ALA A C 1
ATOM 666 O O . ALA A 1 90 ? 18.174 -2.172 -31.366 1.00 77.00 90 ALA A O 1
ATOM 667 N N . HIS A 1 91 ? 16.771 -0.812 -30.268 1.00 73.44 91 HIS A N 1
ATOM 668 C CA . HIS A 1 91 ? 16.695 0.175 -31.346 1.00 73.44 91 HIS A CA 1
ATOM 669 C C . HIS A 1 91 ? 18.050 0.847 -31.595 1.00 73.44 91 HIS A C 1
ATOM 671 O O . HIS A 1 91 ? 18.472 0.945 -32.748 1.00 73.44 91 HIS A O 1
ATOM 677 N N . ALA A 1 92 ? 18.756 1.261 -30.539 1.00 72.81 92 ALA A N 1
ATOM 678 C CA . ALA A 1 92 ? 20.085 1.856 -30.649 1.00 72.81 92 ALA A CA 1
ATOM 679 C C . ALA A 1 92 ? 21.098 0.891 -31.289 1.00 72.81 92 ALA A C 1
ATOM 681 O O . ALA A 1 92 ? 21.879 1.305 -32.144 1.00 72.81 92 ALA A O 1
ATOM 682 N N . GLU A 1 93 ? 21.054 -0.399 -30.942 1.00 74.81 93 GLU A N 1
ATOM 683 C CA . GLU A 1 93 ? 21.923 -1.424 -31.531 1.00 74.81 93 GLU A CA 1
ATOM 684 C C . GLU A 1 93 ? 21.621 -1.655 -33.021 1.00 74.81 93 GLU A C 1
ATOM 686 O O . GLU A 1 93 ? 22.541 -1.739 -33.834 1.00 74.81 93 GLU A O 1
ATOM 691 N N . VAL A 1 94 ? 20.343 -1.696 -33.415 1.00 72.44 94 VAL A N 1
ATOM 692 C CA . VAL A 1 94 ? 19.936 -1.816 -34.827 1.00 72.44 94 VAL A CA 1
ATOM 693 C C . VAL A 1 94 ? 20.372 -0.592 -35.635 1.00 72.44 94 VAL A C 1
ATOM 695 O O . VAL A 1 94 ? 20.926 -0.755 -36.722 1.00 72.44 94 VAL A O 1
ATOM 698 N N . PHE A 1 95 ? 20.182 0.620 -35.105 1.00 71.12 95 PHE A N 1
ATOM 699 C CA . PHE A 1 95 ? 20.665 1.848 -35.742 1.00 71.12 95 PHE A CA 1
ATOM 700 C C . PHE A 1 95 ? 22.191 1.878 -35.850 1.00 71.12 95 PHE A C 1
ATOM 702 O O . PHE A 1 95 ? 22.710 2.229 -36.903 1.00 71.12 95 PHE A O 1
ATOM 709 N N . ALA A 1 96 ? 22.926 1.461 -34.820 1.00 71.56 96 ALA A N 1
ATOM 710 C CA . ALA A 1 96 ? 24.384 1.382 -34.885 1.00 71.56 96 ALA A CA 1
ATOM 711 C C . ALA A 1 96 ? 24.873 0.337 -35.904 1.00 71.56 96 ALA A C 1
ATOM 713 O O . ALA A 1 96 ? 25.928 0.506 -36.506 1.00 71.56 96 ALA A O 1
ATOM 714 N N . ARG A 1 97 ? 24.116 -0.749 -36.103 1.00 72.56 97 ARG A N 1
ATOM 715 C CA . ARG A 1 97 ? 24.505 -1.871 -36.969 1.00 72.56 97 ARG A CA 1
ATOM 716 C C . ARG A 1 97 ? 24.118 -1.698 -38.437 1.00 72.56 97 ARG A C 1
ATOM 718 O O . ARG A 1 97 ? 24.781 -2.275 -39.291 1.00 72.56 97 ARG A O 1
ATOM 725 N N . TYR A 1 98 ? 23.051 -0.956 -38.721 1.00 71.81 98 TYR A N 1
ATOM 726 C CA . TYR A 1 98 ? 22.484 -0.820 -40.069 1.00 71.81 98 TYR A CA 1
ATOM 727 C C . TYR A 1 98 ? 22.232 0.632 -40.497 1.00 71.81 98 TYR A C 1
ATOM 729 O O . TYR A 1 98 ? 21.853 0.871 -41.638 1.00 71.81 98 TYR A O 1
ATOM 737 N N . GLY A 1 99 ? 22.415 1.605 -39.603 1.00 58.44 99 GLY A N 1
ATOM 738 C CA . GLY A 1 99 ? 22.170 3.021 -39.876 1.00 58.44 99 GLY A CA 1
ATOM 739 C C . GLY A 1 99 ? 23.294 3.735 -40.627 1.00 58.44 99 GLY A C 1
ATOM 740 O O . GLY A 1 99 ? 23.043 4.812 -41.145 1.00 58.44 99 GLY A O 1
ATOM 741 N N . GLU A 1 100 ? 24.500 3.159 -40.722 1.00 55.25 100 GLU A N 1
ATOM 742 C CA . GLU A 1 100 ? 25.566 3.692 -41.595 1.00 55.25 100 GLU A CA 1
ATOM 743 C C . GLU A 1 100 ? 25.384 3.306 -43.078 1.00 55.25 100 GLU A C 1
ATOM 745 O O . GLU A 1 100 ? 26.002 3.923 -43.942 1.00 55.25 100 GLU A O 1
ATOM 750 N N . ASP A 1 101 ? 24.523 2.326 -43.382 1.00 54.78 101 ASP A N 1
ATOM 751 C CA . ASP A 1 101 ? 24.259 1.834 -44.747 1.00 54.78 101 ASP A CA 1
ATOM 752 C C . ASP A 1 101 ? 23.033 2.502 -45.426 1.00 54.78 101 ASP A C 1
ATOM 754 O O . ASP A 1 101 ? 22.638 2.101 -46.527 1.00 54.78 101 ASP A O 1
ATOM 758 N N . LEU A 1 102 ? 22.429 3.522 -44.797 1.00 49.00 102 LEU A N 1
ATOM 759 C CA . LEU A 1 102 ? 21.343 4.362 -45.339 1.00 49.00 102 LEU A CA 1
ATOM 760 C C . LEU A 1 102 ? 21.798 5.814 -45.521 1.00 49.00 102 LEU A C 1
ATOM 762 O O . LEU A 1 102 ? 21.417 6.407 -46.558 1.00 49.00 102 LEU A O 1
#